Protein AF-A0A2E0TL41-F1 (afdb_monomer_lite)

Radius of gyration: 24.91 Å; chains: 1; bounding box: 71×63×43 Å

Sequence (107 aa):
MRFALRPLAALALLAAACGGSPPPPATDAHFHAIQRQEAVLDTRQGRALHGPCDEACPAAREGCAAAARICDIASSVDDTDARLRCEQAEERCRQYRSATERCECAP

Secondary structure (DSSP, 8-state):
-------------------PPPPPPP-HHHHHHHHHHHHHHHHHHHHHHHS-HHHHHHHHHHHHHHHHHHHHHHHTS--HHHHHHHHHHHHHHHHHHHHTTTS----

Structure (mmCIF, N/CA/C/O backbone):
data_AF-A0A2E0TL41-F1
#
_entry.id   AF-A0A2E0TL41-F1
#
loop_
_atom_site.group_PDB
_atom_site.id
_atom_site.type_symbol
_atom_site.label_atom_id
_atom_site.label_alt_id
_atom_site.label_comp_id
_atom_site.label_asym_id
_atom_site.label_entity_id
_atom_site.labe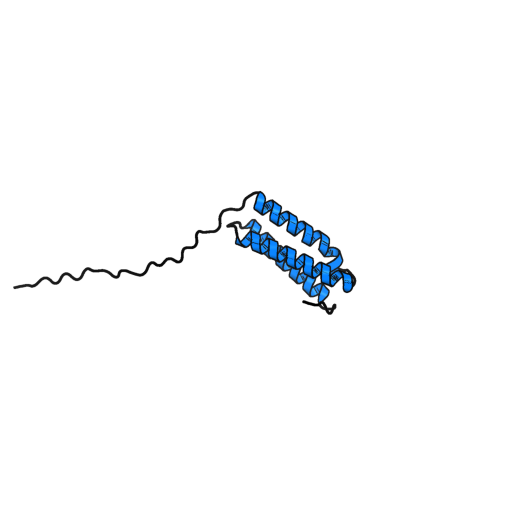l_seq_id
_atom_site.pdbx_PDB_ins_code
_atom_site.Cartn_x
_atom_site.Cartn_y
_atom_site.Cartn_z
_atom_site.occupancy
_atom_site.B_iso_or_equiv
_atom_site.auth_seq_id
_atom_site.auth_comp_id
_atom_site.auth_asym_id
_atom_site.auth_atom_id
_atom_site.pdbx_PDB_model_num
ATOM 1 N N . MET A 1 1 ? 53.628 -55.398 -22.307 1.00 38.12 1 MET A N 1
ATOM 2 C CA . MET A 1 1 ? 53.992 -53.983 -22.080 1.00 38.12 1 MET A CA 1
ATOM 3 C C . MET A 1 1 ? 52.754 -53.107 -22.265 1.00 38.12 1 MET A C 1
ATOM 5 O O . MET A 1 1 ? 52.212 -53.085 -23.354 1.00 38.12 1 MET A O 1
ATOM 9 N N . ARG A 1 2 ? 52.329 -52.459 -21.166 1.00 43.44 2 ARG A N 1
ATOM 10 C CA . ARG A 1 2 ? 51.489 -51.246 -21.015 1.00 43.44 2 ARG A CA 1
ATOM 11 C C . ARG A 1 2 ? 50.138 -51.164 -21.757 1.00 43.44 2 ARG A C 1
ATOM 13 O O . ARG A 1 2 ? 50.033 -50.576 -22.825 1.00 43.44 2 ARG A O 1
ATOM 20 N N . PHE A 1 3 ? 49.090 -51.628 -21.071 1.00 47.25 3 PHE A N 1
ATOM 21 C CA . PHE A 1 3 ? 47.718 -51.141 -21.245 1.00 47.25 3 PHE A CA 1
ATOM 22 C C . PHE A 1 3 ? 47.623 -49.701 -20.716 1.00 47.25 3 PHE A C 1
ATOM 24 O O . PHE A 1 3 ? 47.906 -49.456 -19.545 1.00 47.25 3 PHE A O 1
ATOM 31 N N . ALA A 1 4 ? 47.241 -48.753 -21.569 1.00 49.47 4 ALA A N 1
ATOM 32 C CA . ALA A 1 4 ? 46.918 -47.391 -21.162 1.00 49.47 4 ALA A CA 1
ATOM 33 C C . ALA A 1 4 ? 45.418 -47.312 -20.834 1.00 49.47 4 ALA A C 1
ATOM 35 O O . ALA A 1 4 ? 44.586 -47.226 -21.735 1.00 49.47 4 ALA A O 1
ATOM 36 N N . LEU A 1 5 ? 45.067 -47.358 -19.545 1.00 53.69 5 LEU A N 1
ATOM 37 C CA . LEU A 1 5 ? 43.741 -46.944 -19.085 1.00 53.69 5 LEU A CA 1
ATOM 38 C C . LEU A 1 5 ? 43.623 -45.4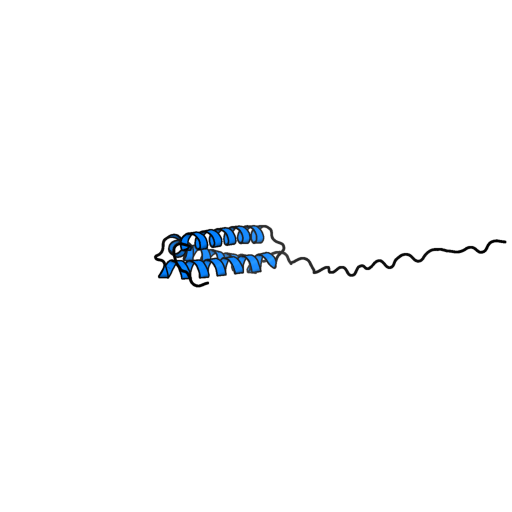23 -19.252 1.00 53.69 5 LEU A C 1
ATOM 40 O O . LEU A 1 5 ? 44.402 -44.672 -18.668 1.00 53.69 5 LEU A O 1
ATOM 44 N N . ARG A 1 6 ? 42.643 -44.970 -20.038 1.00 55.12 6 ARG A N 1
ATOM 45 C CA . ARG A 1 6 ? 42.196 -43.572 -20.076 1.00 55.12 6 ARG A CA 1
ATOM 46 C C . ARG A 1 6 ? 41.044 -43.396 -19.077 1.00 55.12 6 ARG A C 1
ATOM 48 O O . ARG A 1 6 ? 39.991 -43.984 -19.310 1.00 55.12 6 ARG A O 1
ATOM 55 N N . PRO A 1 7 ? 41.191 -42.594 -18.008 1.00 56.00 7 PRO A N 1
ATOM 56 C CA . PRO A 1 7 ? 40.094 -42.241 -17.120 1.00 56.00 7 PRO A CA 1
ATOM 57 C C . PRO A 1 7 ? 39.613 -40.836 -17.493 1.00 56.00 7 PRO A C 1
ATOM 59 O O . PRO A 1 7 ? 40.184 -39.859 -17.030 1.00 56.00 7 PRO A O 1
ATOM 62 N N . LEU A 1 8 ? 38.621 -40.702 -18.374 1.00 57.78 8 LEU A N 1
ATOM 63 C CA . LEU A 1 8 ? 38.073 -39.385 -18.735 1.00 57.78 8 LEU A CA 1
ATOM 64 C C . LEU A 1 8 ? 36.620 -39.523 -19.209 1.00 57.78 8 LEU A C 1
ATOM 66 O O . LEU A 1 8 ? 36.329 -39.556 -20.398 1.00 57.78 8 LEU A O 1
ATOM 70 N N . ALA A 1 9 ? 35.718 -39.624 -18.240 1.00 56.19 9 ALA A N 1
ATOM 71 C CA . ALA A 1 9 ? 34.310 -39.249 -18.364 1.00 56.19 9 ALA A CA 1
ATOM 72 C C . ALA A 1 9 ? 33.833 -38.934 -16.935 1.00 56.19 9 ALA A C 1
ATOM 74 O O . ALA A 1 9 ? 33.279 -39.776 -16.240 1.00 56.19 9 ALA A O 1
ATOM 75 N N . ALA A 1 10 ? 34.377 -37.883 -16.318 1.00 59.03 10 ALA A N 1
ATOM 76 C CA . ALA A 1 10 ? 33.763 -36.556 -16.337 1.00 59.03 10 ALA A CA 1
ATOM 77 C C . ALA A 1 10 ? 32.275 -36.649 -15.972 1.00 59.03 10 ALA A C 1
ATOM 79 O O . ALA A 1 10 ? 31.422 -36.894 -16.821 1.00 59.03 10 ALA A O 1
ATOM 80 N N . LEU A 1 11 ? 32.028 -36.486 -14.668 1.00 54.09 11 LEU A N 1
ATOM 81 C CA . LEU A 1 11 ? 30.744 -36.193 -14.046 1.00 54.09 11 LEU A CA 1
ATOM 82 C C . LEU A 1 11 ? 29.859 -35.356 -14.983 1.00 54.09 11 LEU A C 1
ATOM 84 O O . LEU A 1 11 ? 30.112 -34.167 -15.179 1.00 54.09 11 LEU A O 1
ATOM 88 N N . ALA A 1 12 ? 28.778 -35.950 -15.485 1.00 59.56 12 ALA A N 1
ATOM 89 C CA . ALA A 1 12 ? 27.613 -35.198 -15.928 1.00 59.56 12 ALA A CA 1
ATOM 90 C C . ALA A 1 12 ? 26.910 -34.658 -14.670 1.00 59.56 12 ALA A C 1
ATOM 92 O O . ALA A 1 12 ? 25.940 -35.223 -14.170 1.00 59.56 12 ALA A O 1
ATOM 93 N N . LEU A 1 13 ? 27.492 -33.602 -14.098 1.00 60.12 13 LEU A N 1
ATOM 94 C CA . LEU A 1 13 ? 26.902 -32.800 -13.035 1.00 60.12 13 LEU A CA 1
ATOM 95 C C . LEU A 1 13 ? 25.627 -32.148 -13.577 1.00 60.12 13 LEU A C 1
ATOM 97 O O . LEU A 1 13 ? 25.672 -31.183 -14.332 1.00 60.12 13 LEU A O 1
ATOM 101 N N . LEU A 1 14 ? 24.501 -32.750 -13.197 1.00 57.75 14 LEU A N 1
ATOM 102 C CA . LEU A 1 14 ? 23.241 -32.123 -12.798 1.00 57.75 14 LEU A CA 1
ATOM 103 C C . LEU A 1 14 ? 23.272 -30.583 -12.803 1.00 57.75 14 LEU A C 1
ATOM 105 O O . LEU A 1 14 ? 23.486 -29.951 -11.773 1.00 57.75 14 LEU A O 1
ATOM 109 N N . ALA A 1 15 ? 22.982 -29.983 -13.953 1.00 59.56 15 ALA A N 1
ATOM 110 C CA . ALA A 1 15 ? 22.548 -28.595 -14.047 1.00 59.56 15 ALA A CA 1
ATOM 111 C C . ALA A 1 15 ? 21.071 -28.573 -14.455 1.00 59.56 15 ALA A C 1
ATOM 113 O O . ALA A 1 15 ? 20.689 -27.997 -15.470 1.00 59.56 15 ALA A O 1
ATOM 114 N N . ALA A 1 16 ? 20.222 -29.211 -13.644 1.00 58.38 16 ALA A N 1
ATOM 115 C CA . ALA A 1 16 ? 18.817 -28.832 -13.566 1.00 58.38 16 ALA A CA 1
ATOM 116 C C . ALA A 1 16 ? 18.761 -27.491 -12.821 1.00 58.38 16 ALA A C 1
ATOM 118 O O . ALA A 1 16 ? 18.406 -27.415 -11.647 1.00 58.38 16 ALA A O 1
ATOM 119 N N . ALA A 1 17 ? 19.231 -26.436 -13.485 1.00 59.72 17 ALA A N 1
ATOM 120 C CA . ALA A 1 17 ? 19.037 -25.083 -13.021 1.00 59.72 17 ALA A CA 1
ATOM 121 C C . ALA A 1 17 ? 17.530 -24.829 -13.068 1.00 59.72 17 ALA A C 1
ATOM 123 O O . ALA A 1 17 ? 16.954 -24.644 -14.140 1.00 59.72 17 ALA A O 1
ATOM 124 N N . CYS A 1 18 ? 16.891 -24.833 -11.901 1.00 62.16 18 CYS A N 1
ATOM 125 C CA . CYS A 1 18 ? 15.606 -24.183 -11.671 1.00 62.16 18 CYS A CA 1
ATOM 126 C C . CYS A 1 18 ? 15.798 -22.663 -11.842 1.00 62.16 18 CYS A C 1
ATOM 128 O O . CYS A 1 18 ? 15.724 -21.900 -10.887 1.00 62.16 18 CYS A O 1
ATOM 130 N N 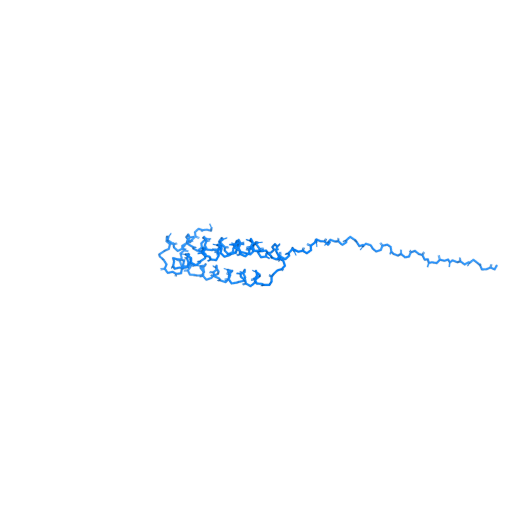. GLY A 1 19 ? 16.158 -22.234 -13.050 1.00 56.97 19 GLY A N 1
ATOM 131 C CA . GLY A 1 19 ? 16.351 -20.845 -13.426 1.00 56.97 19 GLY A CA 1
ATOM 132 C C . GLY A 1 19 ? 15.037 -20.302 -13.946 1.00 56.97 19 GLY A C 1
ATOM 133 O O . GLY A 1 19 ? 14.827 -20.256 -15.156 1.00 56.97 19 GLY A O 1
ATOM 134 N N . GLY A 1 20 ? 14.137 -19.929 -13.034 1.00 71.25 20 GLY A N 1
ATOM 135 C CA . GLY A 1 20 ? 13.056 -19.023 -13.401 1.00 71.25 20 GLY A CA 1
ATOM 136 C C . GLY A 1 20 ? 13.675 -17.762 -14.000 1.00 71.25 20 GLY A C 1
ATOM 137 O O . GLY A 1 20 ? 14.681 -17.268 -13.486 1.00 71.25 20 GLY A O 1
ATOM 138 N N . SER A 1 21 ? 13.133 -17.283 -15.118 1.00 77.56 21 SER A N 1
ATOM 139 C CA . SER A 1 21 ? 13.573 -16.006 -15.676 1.00 77.56 21 SER A CA 1
ATOM 140 C C . SER A 1 21 ? 13.429 -14.920 -14.606 1.00 77.56 21 SER A C 1
ATOM 142 O O . SER A 1 21 ? 12.424 -14.928 -13.888 1.00 77.56 21 SER A O 1
ATOM 144 N N . PRO A 1 22 ? 14.412 -14.012 -14.468 1.00 83.94 22 PRO A N 1
ATOM 145 C CA . PRO A 1 22 ? 14.269 -12.886 -13.558 1.00 83.94 22 PRO A CA 1
ATOM 146 C C . PRO A 1 22 ? 13.009 -12.090 -13.928 1.00 83.94 22 PRO A C 1
ATOM 148 O O . PRO A 1 22 ? 12.630 -12.068 -15.108 1.00 83.94 22 PRO A O 1
ATOM 151 N N . PRO A 1 23 ? 12.345 -11.462 -12.944 1.00 88.06 23 PRO A N 1
ATOM 152 C CA . PRO A 1 23 ? 11.178 -10.651 -13.231 1.00 88.06 23 PRO A CA 1
ATOM 153 C C . PRO A 1 23 ? 11.549 -9.509 -14.194 1.00 88.06 23 PRO A C 1
ATOM 155 O O . PRO A 1 23 ? 12.683 -9.022 -14.179 1.00 88.06 23 PRO A O 1
ATOM 158 N N . PRO A 1 24 ? 10.627 -9.103 -15.082 1.00 92.94 24 PRO A N 1
ATOM 159 C CA . PRO A 1 24 ? 10.876 -8.017 -16.021 1.00 92.94 24 PRO A CA 1
ATOM 160 C C . PRO A 1 24 ? 11.069 -6.679 -15.285 1.00 92.94 24 PRO A C 1
ATOM 162 O O . PRO A 1 24 ? 10.607 -6.529 -14.153 1.00 92.94 24 PRO A O 1
ATOM 165 N N . PRO A 1 25 ? 11.687 -5.669 -15.921 1.00 95.38 25 PRO A N 1
ATOM 166 C CA . PRO A 1 25 ? 11.714 -4.321 -15.361 1.00 95.38 25 PRO A CA 1
ATOM 167 C C . PRO A 1 25 ? 10.294 -3.753 -15.211 1.00 95.38 25 PRO A C 1
ATOM 169 O O . PRO A 1 25 ? 9.364 -4.137 -15.932 1.00 95.38 25 PRO A O 1
ATOM 172 N N . ALA A 1 26 ? 10.125 -2.800 -14.293 1.00 95.44 26 ALA A N 1
ATOM 173 C CA . ALA A 1 26 ? 8.858 -2.100 -14.137 1.00 95.44 26 ALA A CA 1
ATOM 174 C C . ALA A 1 26 ? 8.472 -1.313 -15.403 1.00 95.44 26 ALA A C 1
ATOM 176 O O . ALA A 1 26 ? 9.305 -0.906 -16.211 1.00 95.44 26 ALA A O 1
ATOM 177 N N . THR A 1 27 ? 7.167 -1.104 -15.566 1.00 97.62 27 THR A N 1
ATOM 178 C CA . THR A 1 27 ? 6.581 -0.320 -16.660 1.00 97.62 27 THR A CA 1
ATOM 179 C C . THR A 1 27 ? 5.697 0.767 -16.062 1.00 97.62 27 THR A C 1
ATOM 181 O O . THR A 1 27 ? 5.276 0.654 -14.906 1.00 97.62 27 THR A O 1
ATOM 184 N N . ASP A 1 28 ? 5.319 1.762 -16.863 1.00 97.44 28 ASP A N 1
ATOM 185 C CA . ASP A 1 28 ? 4.362 2.799 -16.454 1.00 97.44 28 ASP A CA 1
ATOM 186 C C . ASP A 1 28 ? 3.036 2.204 -15.950 1.00 97.44 28 ASP A C 1
ATOM 188 O O . ASP A 1 28 ? 2.410 2.727 -15.026 1.00 97.44 28 ASP A O 1
ATOM 192 N N . ALA A 1 29 ? 2.615 1.062 -16.502 1.00 98.00 29 ALA A N 1
ATOM 193 C CA . ALA A 1 29 ? 1.414 0.367 -16.053 1.00 98.00 29 ALA A CA 1
ATOM 194 C C . ALA A 1 29 ? 1.551 -0.161 -14.614 1.00 98.00 29 ALA A C 1
ATOM 196 O O . ALA A 1 29 ? 0.601 -0.042 -13.835 1.00 98.00 29 ALA A O 1
ATOM 197 N N . HIS A 1 30 ? 2.722 -0.698 -14.248 1.00 98.19 30 HIS A N 1
ATOM 198 C CA . HIS A 1 30 ? 3.019 -1.145 -12.883 1.00 98.19 30 HIS A CA 1
ATOM 199 C C . HIS A 1 30 ? 3.044 0.041 -11.918 1.00 98.19 30 HIS A C 1
ATOM 201 O O . HIS A 1 30 ? 2.391 -0.000 -10.876 1.00 98.19 30 HIS A O 1
ATOM 207 N N . PHE A 1 31 ? 3.706 1.132 -12.310 1.00 97.44 31 PHE A N 1
ATOM 208 C CA . PHE A 1 31 ? 3.752 2.366 -11.532 1.00 97.44 31 PHE A CA 1
ATOM 209 C C . PHE A 1 31 ? 2.347 2.917 -11.248 1.00 97.44 31 PHE A C 1
ATOM 211 O O . PHE A 1 31 ? 1.973 3.122 -10.093 1.00 97.44 31 PHE A O 1
ATOM 218 N N . HIS A 1 32 ? 1.511 3.066 -12.279 1.00 98.31 32 HIS A N 1
ATOM 219 C CA . HIS A 1 32 ? 0.131 3.519 -12.102 1.00 98.31 32 HIS A CA 1
ATOM 220 C C . HIS A 1 32 ? -0.720 2.537 -11.293 1.00 98.31 32 HIS A C 1
ATOM 222 O O . HIS A 1 32 ? -1.640 2.954 -10.587 1.00 98.31 32 HIS A O 1
ATOM 228 N N . ALA A 1 33 ? -0.458 1.232 -11.394 1.00 98.50 33 ALA A N 1
ATOM 229 C CA . ALA A 1 33 ? -1.147 0.239 -10.582 1.00 98.50 33 ALA A CA 1
ATOM 230 C C . ALA A 1 33 ? -0.813 0.388 -9.094 1.00 98.50 33 ALA A C 1
ATOM 232 O O . ALA A 1 33 ? -1.742 0.376 -8.283 1.00 98.50 33 ALA A O 1
ATOM 233 N N . ILE A 1 34 ? 0.460 0.610 -8.752 1.00 98.62 34 ILE A N 1
ATOM 234 C CA . ILE A 1 34 ? 0.892 0.880 -7.377 1.00 98.62 34 ILE A CA 1
ATOM 235 C C . ILE A 1 34 ? 0.270 2.184 -6.866 1.00 98.62 34 ILE A C 1
ATOM 237 O O . ILE A 1 34 ? -0.393 2.165 -5.831 1.00 98.62 34 ILE A O 1
ATOM 241 N N . GLN A 1 35 ? 0.350 3.277 -7.631 1.00 98.62 35 GLN A N 1
ATOM 242 C CA . GLN A 1 35 ? -0.237 4.567 -7.241 1.00 98.62 35 GLN A CA 1
ATOM 243 C C . GLN A 1 35 ? -1.736 4.489 -6.930 1.00 98.62 35 GLN A C 1
ATOM 245 O O . GLN A 1 35 ? -2.222 5.126 -5.996 1.00 98.62 35 GLN A O 1
ATOM 250 N N . ARG A 1 36 ? -2.499 3.685 -7.684 1.00 98.75 36 ARG A N 1
ATOM 251 C CA . ARG A 1 36 ? -3.924 3.472 -7.384 1.00 98.75 36 ARG A CA 1
ATOM 252 C C . ARG A 1 36 ? -4.130 2.819 -6.019 1.00 98.75 36 ARG A C 1
ATOM 254 O O . ARG A 1 36 ? -5.081 3.171 -5.330 1.00 98.75 36 ARG A O 1
ATOM 261 N N . GLN A 1 37 ? -3.278 1.872 -5.632 1.00 98.69 37 GLN A N 1
ATOM 262 C CA . GLN A 1 37 ? -3.371 1.233 -4.319 1.00 98.69 37 GLN A CA 1
ATOM 263 C C . GLN A 1 37 ? -2.867 2.145 -3.194 1.00 98.69 37 GLN A C 1
ATOM 265 O O . GLN A 1 37 ? -3.455 2.149 -2.116 1.00 98.69 37 GLN A O 1
ATOM 270 N N . GLU A 1 38 ? -1.852 2.970 -3.449 1.00 98.75 38 GLU A N 1
ATOM 271 C CA . GLU A 1 38 ? -1.398 4.005 -2.510 1.00 98.75 38 GLU A CA 1
ATOM 272 C C . GLU A 1 38 ? -2.513 5.009 -2.210 1.00 98.75 38 GLU A C 1
ATOM 274 O O . GLU A 1 38 ? -2.792 5.292 -1.047 1.00 98.75 38 GLU A O 1
ATOM 279 N N . ALA A 1 39 ? -3.247 5.450 -3.235 1.00 98.62 39 ALA A N 1
ATOM 280 C CA . ALA A 1 39 ? -4.407 6.317 -3.049 1.00 98.62 39 ALA A CA 1
ATOM 281 C C . ALA A 1 39 ? -5.507 5.653 -2.196 1.00 98.62 39 ALA A C 1
ATOM 283 O O . ALA A 1 39 ? -6.189 6.328 -1.418 1.00 98.62 39 ALA A O 1
ATOM 284 N N . VAL A 1 40 ? -5.679 4.327 -2.301 1.00 98.38 40 VAL A N 1
ATOM 285 C CA . VAL A 1 40 ? -6.588 3.579 -1.418 1.00 98.38 40 VAL A CA 1
ATOM 286 C C . VAL A 1 40 ? -6.076 3.607 0.022 1.00 98.38 40 VAL A C 1
ATOM 288 O O . VAL A 1 40 ? -6.862 3.929 0.910 1.00 98.38 40 VAL A O 1
ATOM 291 N N . LEU A 1 41 ? -4.788 3.332 0.267 1.00 97.31 41 LEU A N 1
ATOM 292 C CA . LEU A 1 41 ? -4.188 3.441 1.606 1.00 97.31 41 LEU A CA 1
ATOM 293 C C . LEU A 1 41 ? -4.424 4.834 2.209 1.00 97.31 41 LEU A C 1
ATOM 295 O O . LEU A 1 41 ? -4.957 4.946 3.314 1.00 97.31 41 LEU A O 1
ATOM 299 N N . ASP A 1 42 ? -4.126 5.890 1.450 1.00 97.69 42 ASP A N 1
ATOM 300 C CA . ASP A 1 42 ? -4.320 7.282 1.872 1.00 97.69 42 ASP A CA 1
ATOM 301 C C . ASP A 1 42 ? -5.773 7.574 2.242 1.00 97.69 42 ASP A C 1
ATOM 303 O O . ASP A 1 42 ? -6.056 8.115 3.312 1.00 97.69 42 ASP A O 1
ATOM 307 N N . THR A 1 43 ? -6.709 7.137 1.399 1.00 97.94 43 THR A N 1
ATOM 308 C CA . THR A 1 43 ? -8.145 7.343 1.621 1.00 97.94 43 THR A CA 1
ATOM 309 C C . THR A 1 43 ? -8.636 6.639 2.890 1.00 97.94 43 THR A C 1
ATOM 311 O O . THR A 1 43 ? -9.557 7.123 3.554 1.00 97.94 43 THR A O 1
ATOM 314 N N . ARG A 1 44 ? -8.049 5.491 3.253 1.00 97.19 44 ARG A N 1
ATOM 315 C CA . ARG A 1 44 ? -8.459 4.718 4.439 1.00 97.19 44 ARG A CA 1
ATOM 316 C C . ARG A 1 44 ? -7.782 5.156 5.728 1.00 97.19 44 ARG A C 1
ATOM 318 O O . ARG A 1 44 ? -8.358 4.926 6.790 1.00 97.19 44 ARG A O 1
ATOM 325 N N . GLN A 1 45 ? -6.639 5.833 5.654 1.00 97.75 45 GLN A N 1
ATOM 326 C CA . GLN A 1 45 ? -5.820 6.171 6.816 1.00 97.75 45 GLN A CA 1
ATOM 327 C C . GLN A 1 45 ? -6.596 6.861 7.942 1.00 97.75 45 GLN A C 1
ATOM 329 O O . GLN A 1 45 ? -6.538 6.410 9.083 1.00 97.75 45 GLN A O 1
ATOM 334 N N . GLY A 1 46 ? -7.334 7.932 7.635 1.00 97.31 46 GLY A N 1
ATOM 335 C CA . GLY A 1 46 ? -8.041 8.701 8.664 1.00 97.31 46 GLY A CA 1
ATOM 336 C C . GLY A 1 46 ? -9.032 7.845 9.456 1.00 97.31 46 GLY A C 1
ATOM 337 O O . GLY A 1 46 ? -9.034 7.873 10.686 1.00 97.31 46 GLY A O 1
ATOM 338 N N . ARG A 1 47 ? -9.821 7.022 8.753 1.00 97.75 47 ARG A N 1
ATOM 339 C CA . ARG A 1 47 ? -10.796 6.115 9.378 1.00 97.75 47 ARG A CA 1
ATOM 340 C C . ARG A 1 47 ? -10.114 4.967 10.119 1.00 97.75 47 ARG A C 1
ATOM 342 O O . ARG A 1 47 ? -10.504 4.672 11.239 1.00 97.75 47 ARG A O 1
ATOM 349 N N . ALA A 1 48 ? -9.082 4.357 9.538 1.00 97.62 48 ALA A N 1
ATOM 350 C CA . ALA A 1 48 ? -8.366 3.244 10.161 1.00 97.62 48 ALA A CA 1
ATOM 351 C C . ALA A 1 48 ? -7.657 3.656 11.465 1.00 97.62 48 ALA A C 1
ATOM 353 O O . ALA A 1 48 ? -7.683 2.912 12.441 1.00 97.62 48 ALA A O 1
ATOM 354 N N . LEU A 1 49 ? -7.047 4.847 11.501 1.00 97.69 49 LEU A N 1
ATOM 355 C CA . LEU A 1 49 ? -6.284 5.313 12.662 1.00 97.69 49 LEU A CA 1
ATOM 356 C C . LEU A 1 49 ? -7.161 5.953 13.746 1.00 97.69 49 LEU A C 1
ATOM 358 O O . LEU A 1 49 ? -6.876 5.809 14.938 1.00 97.69 49 LEU A O 1
ATOM 362 N N . HIS A 1 50 ? -8.218 6.668 13.353 1.00 97.12 50 HIS A N 1
ATOM 363 C CA . HIS A 1 50 ? -8.949 7.557 14.263 1.00 97.12 50 HIS A CA 1
ATOM 364 C C . HIS A 1 50 ? -10.464 7.335 14.289 1.00 97.12 50 HIS A C 1
ATOM 366 O O . HIS A 1 50 ? -11.141 7.938 15.119 1.00 97.12 50 HIS A O 1
ATOM 372 N N . GLY A 1 51 ? -11.004 6.490 13.410 1.00 96.38 51 GLY A N 1
ATOM 373 C CA . GLY A 1 51 ? -12.434 6.212 13.358 1.00 96.38 51 GLY A CA 1
ATOM 374 C C . GLY A 1 51 ? -12.944 5.403 14.559 1.00 96.38 51 GLY A C 1
ATOM 375 O O . GLY A 1 51 ? -12.156 4.772 15.282 1.00 96.38 51 GLY A O 1
ATOM 376 N N . PRO A 1 52 ? -14.273 5.394 14.773 1.00 97.56 52 PRO A N 1
ATOM 377 C CA . PRO A 1 52 ? -14.916 4.435 15.666 1.00 97.56 52 PRO A CA 1
ATOM 378 C C . PRO A 1 52 ? -14.728 3.002 15.135 1.00 97.56 52 PRO A C 1
ATOM 380 O O . PRO A 1 52 ? -14.429 2.804 13.959 1.00 97.56 52 PRO A O 1
ATOM 383 N N . CYS A 1 53 ? -14.845 1.986 15.996 1.00 97.31 53 CYS A N 1
ATOM 384 C CA . CYS A 1 53 ? -14.446 0.614 15.649 1.00 97.31 53 CYS A CA 1
ATOM 385 C C . CYS A 1 53 ? -15.196 0.009 14.449 1.00 97.31 53 CYS A C 1
ATOM 387 O O . CYS A 1 53 ? -14.602 -0.736 13.669 1.00 97.31 53 CYS A O 1
ATOM 389 N N . ASP A 1 54 ? -16.469 0.351 14.273 1.00 96.88 54 ASP A N 1
ATOM 390 C CA . ASP A 1 54 ? -17.304 -0.058 13.142 1.00 96.88 54 ASP A CA 1
ATOM 391 C C . ASP A 1 54 ? -16.812 0.499 11.796 1.00 96.88 54 ASP A C 1
ATOM 393 O O . ASP A 1 54 ? -16.966 -0.161 10.769 1.00 96.88 54 ASP A O 1
ATOM 397 N N . GLU A 1 55 ? -16.142 1.654 11.795 1.00 97.38 55 GLU A N 1
ATOM 398 C CA . GLU A 1 55 ? -15.498 2.237 10.611 1.00 97.38 55 GLU A CA 1
ATOM 399 C C . GLU A 1 55 ? -14.010 1.876 10.489 1.00 97.38 55 GLU A C 1
ATOM 401 O O . GLU A 1 55 ? -13.496 1.678 9.382 1.00 97.38 55 GLU A O 1
ATOM 406 N N . ALA A 1 56 ? -13.303 1.786 11.616 1.00 97.75 56 ALA A N 1
ATOM 407 C CA . ALA A 1 56 ? -11.865 1.562 11.658 1.00 97.75 56 ALA A CA 1
ATOM 408 C C . ALA A 1 56 ? -11.501 0.146 11.199 1.00 97.75 56 ALA A C 1
ATOM 410 O O . ALA A 1 56 ? -10.596 -0.006 10.379 1.00 97.75 56 ALA A O 1
ATOM 411 N N . CYS A 1 57 ? -12.237 -0.882 11.644 1.00 97.62 57 CYS A N 1
ATOM 412 C CA . CYS A 1 57 ? -12.004 -2.266 11.222 1.00 97.62 57 CYS A CA 1
ATOM 413 C C . CYS A 1 57 ? -12.097 -2.458 9.692 1.00 97.62 57 CYS A C 1
ATOM 415 O O . CYS A 1 57 ? -11.144 -2.977 9.103 1.00 97.62 57 CYS A O 1
ATOM 417 N N . PRO A 1 58 ? -13.190 -2.066 8.999 1.00 97.62 58 PRO A N 1
ATOM 418 C CA . PRO A 1 58 ? -13.248 -2.198 7.544 1.00 97.62 58 PRO A CA 1
ATOM 419 C C . PRO A 1 58 ? -12.201 -1.328 6.841 1.00 97.62 58 PRO A C 1
ATOM 421 O O . PRO A 1 58 ? -11.573 -1.806 5.898 1.00 97.62 58 PRO A O 1
ATOM 424 N N . ALA A 1 59 ? -11.934 -0.106 7.319 1.00 97.94 59 ALA A N 1
ATOM 425 C CA . ALA A 1 59 ? -10.896 0.745 6.740 1.00 97.94 59 ALA A CA 1
ATOM 426 C C . ALA A 1 59 ? -9.496 0.115 6.845 1.00 97.94 59 ALA A C 1
ATOM 428 O O . ALA A 1 59 ? -8.747 0.129 5.867 1.00 97.94 59 ALA A O 1
ATOM 429 N N . ALA A 1 60 ? -9.159 -0.484 7.990 1.00 97.88 60 ALA A N 1
ATOM 430 C CA . ALA A 1 60 ? -7.902 -1.193 8.197 1.00 97.88 60 ALA A CA 1
ATOM 431 C C . ALA A 1 60 ? -7.779 -2.417 7.280 1.00 97.88 60 ALA A C 1
ATOM 433 O O . ALA A 1 60 ? -6.744 -2.589 6.635 1.00 97.88 60 ALA A O 1
ATOM 434 N N . ARG A 1 61 ? -8.838 -3.233 7.150 1.00 97.62 61 ARG A N 1
ATOM 435 C CA . ARG A 1 61 ? -8.850 -4.385 6.227 1.00 97.62 61 ARG A CA 1
ATOM 436 C C . ARG A 1 61 ? -8.668 -3.957 4.776 1.00 97.62 61 ARG A C 1
ATOM 438 O O . ARG A 1 61 ? -7.835 -4.521 4.072 1.00 97.62 61 ARG A O 1
ATOM 445 N N . GLU A 1 62 ? -9.409 -2.948 4.330 1.00 98.12 62 GLU A N 1
ATOM 446 C CA . GLU A 1 62 ? -9.305 -2.432 2.963 1.00 98.12 62 GLU A CA 1
ATOM 447 C C . GLU A 1 62 ? -7.923 -1.828 2.680 1.00 98.12 62 GLU A C 1
ATOM 449 O O . GLU A 1 62 ? -7.355 -2.076 1.614 1.00 98.12 62 GLU A O 1
ATOM 454 N N . GLY A 1 63 ? -7.356 -1.094 3.645 1.00 98.12 63 GLY A N 1
ATOM 455 C CA . GLY A 1 63 ? -5.992 -0.578 3.573 1.00 98.12 63 GLY A CA 1
ATOM 456 C C . GLY A 1 63 ? -4.958 -1.702 3.481 1.00 98.12 63 GLY A C 1
ATOM 457 O O . GLY A 1 63 ? -4.137 -1.717 2.568 1.00 98.12 63 GLY A O 1
ATOM 458 N N . CYS A 1 64 ? -5.043 -2.709 4.349 1.00 98.25 64 CYS A N 1
ATOM 459 C CA . CYS A 1 64 ? -4.158 -3.874 4.301 1.00 98.25 64 CYS A CA 1
ATOM 460 C C . CYS A 1 64 ? -4.288 -4.679 3.000 1.00 98.25 64 CYS A C 1
ATOM 462 O O . CYS A 1 64 ? -3.285 -5.158 2.476 1.00 98.25 64 CYS A O 1
ATOM 464 N N . ALA A 1 65 ? -5.491 -4.797 2.436 1.00 98.38 65 ALA A N 1
ATOM 465 C CA . ALA A 1 65 ? -5.685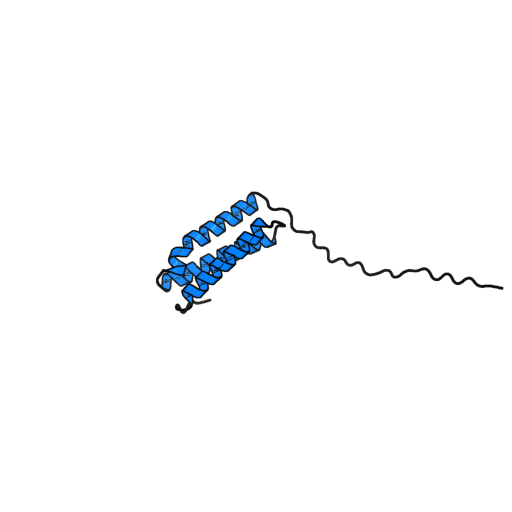 -5.434 1.138 1.00 98.38 65 ALA A CA 1
ATOM 466 C C . ALA A 1 65 ? -5.043 -4.627 -0.006 1.00 98.38 65 ALA A C 1
ATOM 468 O O . ALA A 1 65 ? -4.544 -5.210 -0.966 1.00 98.38 65 ALA A O 1
ATOM 469 N N . ALA A 1 66 ? -5.043 -3.293 0.078 1.00 98.69 66 ALA A N 1
ATOM 470 C CA . ALA A 1 66 ? -4.321 -2.446 -0.870 1.00 98.69 66 ALA A CA 1
ATOM 471 C C . ALA A 1 66 ? -2.802 -2.611 -0.735 1.00 98.69 66 ALA A C 1
ATOM 473 O O . ALA A 1 66 ? -2.127 -2.747 -1.753 1.00 98.69 66 ALA A O 1
ATOM 474 N N . ALA A 1 67 ? -2.283 -2.691 0.495 1.00 98.69 67 ALA A N 1
ATOM 475 C CA . ALA A 1 67 ? -0.870 -2.966 0.739 1.00 98.69 67 ALA A CA 1
ATOM 476 C C . ALA A 1 67 ? -0.424 -4.308 0.145 1.00 98.69 67 ALA A C 1
ATOM 478 O O . ALA A 1 67 ? 0.569 -4.352 -0.576 1.00 98.69 67 ALA A O 1
ATOM 479 N N . ALA A 1 68 ? -1.208 -5.372 0.351 1.00 98.75 68 ALA A N 1
ATOM 480 C CA . ALA A 1 68 ? -0.935 -6.678 -0.247 1.00 98.75 68 ALA A CA 1
ATOM 481 C C . ALA A 1 68 ? -0.838 -6.595 -1.781 1.00 98.75 68 ALA A C 1
ATOM 483 O O . ALA A 1 68 ? 0.122 -7.084 -2.364 1.00 98.75 68 ALA A O 1
ATOM 484 N N . ARG A 1 69 ? -1.760 -5.873 -2.435 1.00 98.81 69 ARG A N 1
ATOM 485 C CA . ARG A 1 69 ? -1.718 -5.679 -3.894 1.00 98.81 69 ARG A CA 1
ATOM 486 C C . ARG A 1 69 ? -0.495 -4.892 -4.372 1.00 98.81 69 ARG A C 1
ATOM 488 O O . ARG A 1 69 ? -0.014 -5.160 -5.469 1.00 98.81 69 ARG A O 1
ATOM 495 N N . ILE A 1 70 ? 0.007 -3.928 -3.593 1.00 98.81 70 ILE A N 1
ATOM 496 C CA . ILE A 1 70 ? 1.270 -3.236 -3.911 1.00 98.81 70 ILE A CA 1
ATOM 497 C C . ILE A 1 70 ? 2.419 -4.243 -3.907 1.00 98.81 70 ILE A C 1
ATOM 499 O O . ILE A 1 70 ? 3.204 -4.269 -4.851 1.00 98.81 70 ILE A O 1
ATOM 503 N N . CYS A 1 71 ? 2.487 -5.095 -2.886 1.00 98.75 71 CYS A N 1
ATOM 504 C CA . CYS A 1 71 ? 3.524 -6.115 -2.764 1.00 98.75 71 CYS A CA 1
ATOM 505 C C . CYS A 1 71 ? 3.435 -7.196 -3.845 1.00 98.75 71 CYS A C 1
ATOM 507 O O . CYS A 1 71 ? 4.466 -7.592 -4.384 1.00 98.75 71 CYS A O 1
ATOM 509 N N . ASP A 1 72 ? 2.227 -7.599 -4.244 1.00 98.56 72 ASP A N 1
ATOM 510 C CA . ASP A 1 72 ? 2.029 -8.514 -5.370 1.00 98.56 72 ASP A CA 1
ATOM 511 C C . ASP A 1 72 ? 2.613 -7.921 -6.664 1.00 98.56 72 ASP A C 1
ATOM 513 O O . ASP A 1 72 ? 3.382 -8.588 -7.358 1.00 98.56 72 ASP A O 1
ATOM 517 N N . ILE A 1 73 ? 2.327 -6.643 -6.957 1.00 98.31 73 ILE A N 1
ATOM 518 C CA . ILE A 1 73 ? 2.892 -5.948 -8.126 1.00 98.31 73 ILE A CA 1
ATOM 519 C C . ILE A 1 73 ? 4.413 -5.838 -7.995 1.00 98.31 73 ILE A C 1
ATOM 521 O O . ILE A 1 73 ? 5.125 -6.157 -8.945 1.00 98.31 73 ILE A O 1
ATOM 525 N N . ALA A 1 74 ? 4.918 -5.427 -6.832 1.00 98.12 74 ALA A N 1
ATOM 526 C CA . ALA A 1 74 ? 6.349 -5.278 -6.592 1.00 98.12 74 ALA A CA 1
ATOM 527 C C . ALA A 1 74 ? 7.110 -6.598 -6.779 1.00 98.12 74 ALA A C 1
ATOM 529 O O . ALA A 1 74 ? 8.188 -6.601 -7.357 1.00 98.12 74 ALA A O 1
ATOM 530 N N . SER A 1 75 ? 6.529 -7.728 -6.365 1.00 97.75 75 SER A N 1
ATOM 531 C CA . SER A 1 75 ? 7.132 -9.054 -6.547 1.00 97.75 75 SER A CA 1
ATOM 532 C C . SER A 1 75 ? 7.180 -9.518 -8.009 1.00 97.75 75 SER A C 1
ATOM 534 O O . SER A 1 75 ? 7.938 -10.427 -8.346 1.00 97.75 75 SER A O 1
ATOM 536 N N . SER A 1 76 ? 6.380 -8.896 -8.882 1.00 97.25 76 SER A N 1
ATOM 537 C CA . SER A 1 76 ? 6.290 -9.238 -10.305 1.00 97.25 76 SER A CA 1
ATOM 538 C C . SER A 1 76 ? 7.302 -8.504 -11.190 1.00 97.25 76 SER A C 1
ATOM 540 O O . SER A 1 76 ? 7.379 -8.799 -12.384 1.00 97.25 76 SER A O 1
ATOM 542 N N . VAL A 1 77 ? 8.079 -7.570 -10.628 1.00 97.38 77 VAL A N 1
ATOM 543 C CA . VAL A 1 77 ? 9.040 -6.731 -11.359 1.00 97.38 77 VAL A CA 1
ATOM 544 C C . VAL A 1 77 ? 10.398 -6.672 -10.656 1.00 97.38 77 VAL A C 1
ATOM 546 O O . VAL A 1 77 ? 10.477 -6.742 -9.433 1.00 97.38 77 VAL A O 1
ATOM 549 N N . ASP A 1 78 ? 11.477 -6.513 -11.420 1.00 96.38 78 ASP A N 1
ATOM 550 C CA . ASP A 1 78 ? 12.800 -6.182 -10.877 1.00 96.38 78 ASP A CA 1
ATOM 551 C C . ASP A 1 78 ? 12.942 -4.659 -10.762 1.00 96.38 78 ASP A C 1
ATOM 553 O O . ASP A 1 78 ? 13.471 -3.992 -11.652 1.00 96.38 78 ASP A O 1
ATOM 557 N N . ASP A 1 79 ? 12.376 -4.089 -9.696 1.00 97.62 79 ASP A N 1
ATOM 558 C CA . ASP A 1 79 ? 12.396 -2.646 -9.462 1.00 97.62 79 ASP A CA 1
ATOM 559 C C . ASP A 1 79 ? 12.530 -2.307 -7.967 1.00 97.62 79 ASP A C 1
ATOM 561 O O . ASP A 1 79 ? 11.770 -2.767 -7.110 1.00 97.62 79 ASP A O 1
ATOM 565 N N . THR A 1 80 ? 13.537 -1.490 -7.640 1.00 97.69 80 THR A N 1
ATOM 566 C CA . THR A 1 80 ? 13.829 -1.113 -6.248 1.00 97.69 80 THR A CA 1
ATOM 567 C C . THR A 1 80 ? 12.794 -0.146 -5.673 1.00 97.69 80 THR A C 1
ATOM 569 O O . THR A 1 80 ? 12.493 -0.247 -4.485 1.00 97.69 80 THR A O 1
ATOM 572 N N . ASP A 1 81 ? 12.230 0.757 -6.479 1.00 97.94 81 ASP A N 1
ATOM 573 C CA . ASP A 1 81 ? 11.181 1.680 -6.029 1.00 97.94 81 ASP A CA 1
ATOM 574 C C . ASP A 1 81 ? 9.901 0.904 -5.691 1.00 97.94 81 ASP A C 1
ATOM 576 O O . ASP A 1 81 ? 9.332 1.086 -4.615 1.00 97.94 81 ASP A O 1
ATOM 580 N N . ALA A 1 82 ? 9.509 -0.052 -6.538 1.00 98.31 82 ALA A N 1
ATOM 581 C CA . ALA A 1 82 ? 8.367 -0.926 -6.283 1.00 98.31 82 ALA A CA 1
ATOM 582 C C . ALA A 1 82 ? 8.521 -1.707 -4.964 1.00 98.31 82 ALA A C 1
ATOM 584 O O . ALA A 1 82 ? 7.576 -1.773 -4.172 1.00 98.31 82 ALA A O 1
ATOM 585 N N . ARG A 1 83 ? 9.720 -2.238 -4.677 1.00 98.62 83 ARG A N 1
ATOM 586 C CA . ARG A 1 83 ? 10.014 -2.902 -3.395 1.00 98.62 83 ARG A CA 1
ATOM 587 C C . ARG A 1 83 ? 9.873 -1.950 -2.204 1.00 98.62 83 ARG A C 1
ATOM 589 O O . ARG A 1 83 ? 9.200 -2.296 -1.239 1.00 98.62 83 ARG A O 1
ATOM 596 N N . LEU A 1 84 ? 10.451 -0.750 -2.278 1.00 98.69 84 LEU A N 1
ATOM 597 C CA . LEU A 1 84 ? 10.355 0.243 -1.199 1.00 98.69 84 LEU A CA 1
ATOM 598 C C . LEU A 1 84 ? 8.904 0.669 -0.939 1.00 98.69 84 LEU A C 1
ATOM 600 O O . LEU A 1 84 ? 8.505 0.861 0.209 1.00 98.69 84 LEU A O 1
ATOM 604 N N . ARG A 1 85 ? 8.090 0.780 -1.992 1.00 98.69 85 ARG A N 1
ATOM 605 C CA . ARG A 1 85 ? 6.655 1.068 -1.869 1.00 98.69 85 ARG A CA 1
ATOM 606 C C . ARG A 1 85 ? 5.888 -0.070 -1.200 1.00 98.69 85 ARG A C 1
ATOM 608 O O . ARG A 1 85 ? 5.000 0.205 -0.397 1.00 98.69 85 ARG A O 1
ATOM 615 N N . CYS A 1 86 ? 6.241 -1.328 -1.472 1.00 98.81 86 CYS A N 1
ATOM 616 C CA . CYS A 1 86 ? 5.695 -2.473 -0.737 1.00 98.81 86 CYS A CA 1
ATOM 617 C C . CYS A 1 86 ? 6.038 -2.392 0.759 1.00 98.81 86 CYS A C 1
ATOM 619 O O . CYS A 1 86 ? 5.129 -2.434 1.5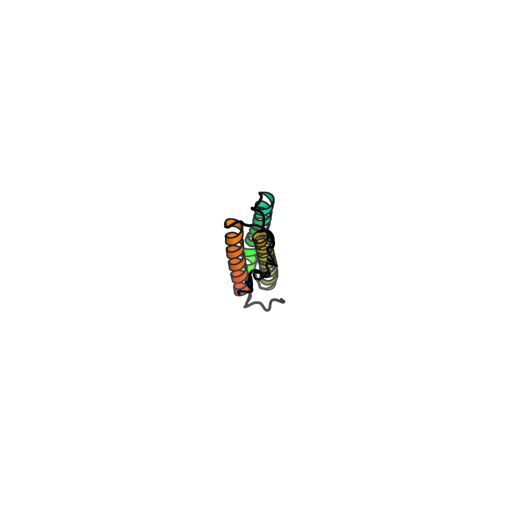83 1.00 98.81 86 CYS A O 1
ATOM 621 N N . GLU A 1 87 ? 7.305 -2.172 1.120 1.00 98.75 87 GLU A N 1
ATOM 622 C CA . GLU A 1 87 ? 7.728 -2.053 2.527 1.00 98.75 87 GLU A CA 1
ATOM 623 C C . GLU A 1 87 ? 6.967 -0.935 3.267 1.00 98.75 87 GLU A C 1
ATOM 625 O O . GLU A 1 87 ? 6.479 -1.120 4.387 1.00 98.75 87 GLU A O 1
ATOM 630 N N . GLN A 1 88 ? 6.799 0.224 2.621 1.00 98.75 88 GLN A N 1
ATOM 631 C CA . GLN A 1 88 ? 6.011 1.335 3.164 1.00 98.75 88 GLN A CA 1
ATOM 632 C C . GLN A 1 88 ? 4.529 0.976 3.318 1.00 98.75 88 GLN A C 1
ATOM 634 O O . GLN A 1 88 ? 3.896 1.331 4.315 1.00 98.75 88 GLN A O 1
ATOM 639 N N . ALA A 1 89 ? 3.956 0.268 2.346 1.00 98.69 89 ALA A N 1
ATOM 640 C CA . ALA A 1 89 ? 2.572 -0.174 2.398 1.00 98.69 89 ALA A CA 1
ATOM 641 C C . ALA A 1 89 ? 2.330 -1.193 3.527 1.00 98.69 89 ALA A C 1
ATOM 643 O O . ALA A 1 89 ? 1.331 -1.094 4.245 1.00 98.69 89 ALA A O 1
ATOM 644 N N . GLU A 1 90 ? 3.255 -2.134 3.732 1.00 98.75 90 GLU A N 1
ATOM 645 C CA . GLU A 1 90 ? 3.217 -3.094 4.839 1.00 98.75 90 GLU A CA 1
ATOM 646 C C . GLU A 1 90 ? 3.310 -2.402 6.200 1.00 98.75 90 GLU A C 1
ATOM 648 O O . GLU A 1 90 ? 2.561 -2.740 7.119 1.00 98.75 90 GLU A O 1
ATOM 653 N N . GLU A 1 91 ? 4.189 -1.408 6.340 1.00 98.69 91 GLU A N 1
ATOM 654 C CA . GLU A 1 91 ? 4.281 -0.583 7.547 1.00 98.69 91 GLU A CA 1
ATOM 655 C C . GLU A 1 91 ? 2.951 0.122 7.848 1.00 98.69 91 GLU A C 1
ATOM 657 O O . GLU A 1 91 ? 2.445 0.043 8.967 1.00 98.69 91 GLU A O 1
ATOM 662 N N . ARG A 1 92 ? 2.304 0.721 6.843 1.00 98.31 92 ARG A N 1
ATOM 663 C CA . ARG A 1 92 ? 0.983 1.348 7.028 1.00 98.31 92 ARG A CA 1
ATOM 664 C C . ARG A 1 92 ? -0.094 0.337 7.414 1.00 98.31 92 ARG A C 1
ATOM 666 O O . ARG A 1 92 ? -0.891 0.613 8.307 1.00 98.31 92 ARG A O 1
ATOM 673 N N . CYS A 1 93 ? -0.104 -0.848 6.802 1.00 98.50 93 CYS A N 1
ATOM 674 C CA . CYS A 1 93 ? -1.013 -1.919 7.213 1.00 98.50 93 CYS A CA 1
ATOM 675 C C . CYS A 1 93 ? -0.776 -2.336 8.675 1.00 98.50 93 CYS A C 1
ATOM 677 O O . CYS A 1 93 ? -1.743 -2.506 9.419 1.00 98.50 93 CYS A O 1
ATOM 679 N N . ARG A 1 94 ? 0.484 -2.454 9.120 1.00 98.44 94 ARG A N 1
ATOM 680 C CA . ARG A 1 94 ? 0.808 -2.731 10.530 1.00 98.44 94 ARG A CA 1
ATOM 681 C C . ARG A 1 94 ? 0.266 -1.644 11.454 1.00 98.44 94 ARG A C 1
ATOM 683 O O . ARG A 1 94 ? -0.398 -1.975 12.431 1.00 98.44 94 ARG A O 1
ATOM 690 N N . GLN A 1 95 ? 0.440 -0.371 11.102 1.00 98.00 95 GLN A N 1
ATOM 691 C CA . GLN A 1 95 ? -0.126 0.748 11.863 1.00 98.00 95 GLN A CA 1
ATOM 692 C C . GLN A 1 95 ? -1.653 0.681 11.952 1.00 98.00 95 GLN A C 1
ATOM 694 O O . GLN A 1 95 ? -2.210 0.899 13.026 1.00 98.00 95 GLN A O 1
ATOM 699 N N . TYR A 1 96 ? -2.340 0.341 10.856 1.00 97.44 96 TYR A N 1
ATOM 700 C CA . TYR A 1 96 ? -3.796 0.183 10.866 1.00 97.44 96 TYR A CA 1
ATOM 701 C C . TYR A 1 96 ? -4.229 -0.958 11.780 1.00 97.44 96 TYR A C 1
ATOM 703 O O . TYR A 1 96 ? -5.111 -0.759 12.611 1.00 97.44 96 TYR A O 1
ATOM 711 N N . ARG A 1 97 ? -3.577 -2.124 11.679 1.00 96.56 97 ARG A N 1
ATOM 712 C CA . ARG A 1 97 ? -3.865 -3.272 12.548 1.00 96.56 97 ARG A CA 1
ATOM 713 C C . ARG A 1 97 ? -3.690 -2.905 14.015 1.00 96.56 97 ARG A C 1
ATOM 715 O O . ARG A 1 97 ? -4.629 -3.105 14.780 1.00 96.56 97 ARG A O 1
ATOM 722 N N . SER A 1 98 ? -2.562 -2.291 14.372 1.00 96.75 98 SER A N 1
ATOM 723 C CA . SER A 1 98 ? -2.294 -1.867 15.748 1.00 96.75 98 SER A CA 1
ATOM 724 C C . SER A 1 98 ? -3.277 -0.814 16.250 1.00 96.75 98 SER A C 1
ATOM 726 O O . SER A 1 98 ? -3.760 -0.912 17.374 1.00 96.75 98 SER A O 1
ATOM 728 N N . ALA A 1 99 ? -3.670 0.153 15.416 1.00 95.69 99 ALA A N 1
ATOM 729 C CA . ALA A 1 99 ? -4.712 1.112 15.782 1.00 95.69 99 ALA A CA 1
ATOM 730 C C . ALA A 1 99 ? -6.060 0.423 16.069 1.00 95.69 99 ALA A C 1
ATOM 732 O O . ALA A 1 99 ? -6.810 0.870 16.940 1.00 95.69 99 ALA A O 1
ATOM 733 N N . THR A 1 100 ? -6.349 -0.677 15.374 1.00 96.44 100 THR A N 1
ATOM 734 C CA . THR A 1 100 ? -7.582 -1.451 15.536 1.00 96.44 100 THR A CA 1
ATOM 735 C C . THR A 1 100 ? -7.507 -2.592 16.550 1.00 96.44 100 THR A C 1
ATOM 737 O O . THR A 1 100 ? -8.519 -3.244 16.746 1.00 96.44 100 THR A O 1
ATOM 740 N N . GLU A 1 101 ? -6.392 -2.822 17.253 1.00 94.81 101 GLU A N 1
ATOM 741 C CA . GLU A 1 101 ? -6.284 -3.898 18.267 1.00 94.81 101 GLU A CA 1
ATOM 742 C C . GLU A 1 101 ? -7.322 -3.771 19.394 1.00 94.81 101 GLU A C 1
ATOM 744 O O . GLU A 1 101 ? -7.768 -4.763 19.963 1.00 94.81 101 GLU A O 1
ATOM 749 N N . ARG A 1 102 ? -7.745 -2.537 19.691 1.00 91.44 102 ARG A N 1
ATOM 750 C CA . ARG A 1 102 ? -8.821 -2.232 20.651 1.00 91.44 102 ARG A CA 1
ATOM 751 C C . ARG A 1 102 ? -10.217 -2.631 20.163 1.00 91.44 102 ARG A C 1
ATOM 753 O O . ARG A 1 102 ? -11.167 -2.606 20.939 1.00 91.44 102 ARG A O 1
ATOM 760 N N . CYS A 1 103 ? -10.354 -2.879 18.868 1.00 90.56 103 CYS A N 1
ATOM 761 C CA . CYS A 1 103 ? -11.596 -3.227 18.214 1.00 90.56 103 CYS A CA 1
ATOM 762 C C . CYS A 1 103 ? -11.571 -4.737 17.973 1.00 90.56 103 CYS A C 1
ATOM 764 O O . CYS A 1 103 ? -10.609 -5.256 17.417 1.00 90.56 103 CYS A O 1
ATOM 766 N N . GLU A 1 104 ? -12.617 -5.455 18.373 1.00 91.19 104 GLU A N 1
ATOM 767 C CA . GLU A 1 104 ? -12.763 -6.896 18.123 1.00 91.19 104 GLU A CA 1
ATOM 768 C C . GLU A 1 104 ? -13.045 -7.153 16.628 1.00 91.19 104 GLU A C 1
ATOM 770 O O . GLU A 1 104 ? -14.116 -7.609 16.227 1.00 91.19 104 GLU A O 1
ATOM 775 N N . CYS A 1 105 ? -12.105 -6.770 15.762 1.00 87.94 105 CYS A N 1
ATOM 776 C CA . CYS A 1 105 ? -12.252 -6.855 14.324 1.00 87.94 105 CYS A CA 1
ATOM 777 C C . CYS A 1 105 ? -12.269 -8.323 13.904 1.00 87.94 105 CYS A C 1
ATOM 779 O O . CYS A 1 105 ? -11.317 -9.064 14.152 1.00 87.94 105 CYS A O 1
ATOM 781 N N . ALA A 1 106 ? -13.328 -8.724 13.203 1.00 77.81 106 ALA A N 1
ATOM 782 C CA . ALA A 1 106 ? -13.321 -9.993 12.495 1.00 77.81 106 ALA A CA 1
ATOM 783 C C . ALA A 1 106 ? -12.147 -10.030 11.489 1.00 77.81 106 ALA A C 1
ATOM 785 O O . ALA A 1 106 ? -11.878 -8.988 10.861 1.00 77.81 106 ALA A O 1
ATOM 786 N N . PRO A 1 107 ? -11.470 -11.191 11.366 1.00 63.84 107 PRO A N 1
ATOM 787 C CA . PRO A 1 107 ? -10.352 -11.385 10.447 1.00 63.84 107 PRO A CA 1
ATOM 788 C C . PRO A 1 107 ? -10.734 -11.104 8.989 1.00 63.84 107 PRO A C 1
ATOM 790 O O . PRO A 1 107 ? -11.910 -11.329 8.616 1.00 63.84 107 PRO A O 1
#

Foldseek 3Di:
DDDDDDDDDDDPPDPPPPDDDAAAADDVVLVVLLVVLVVLLVVLLCCLQPNDLVRNL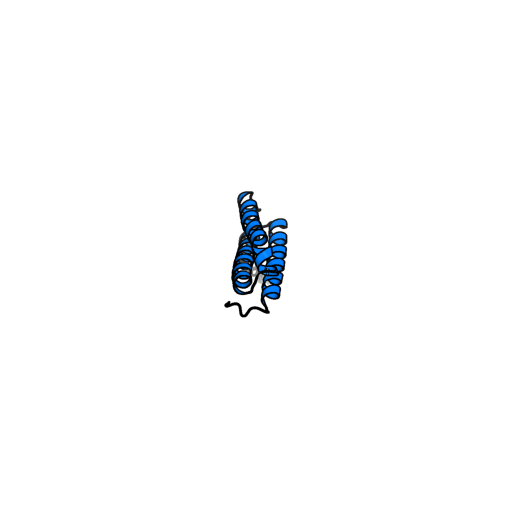VSLVSLLVSLVSLVVSLRRHPDPVSVVSSVVSVVSSVNSVVSNPVHPRDD

pLDDT: mean 88.74, std 16.76, range [38.12, 98.81]